Protein AF-A0A971EWP2-F1 (afdb_monomer_lite)

Foldseek 3Di:
DDPLVVLLVVLVVLLVVLVVQCVVCVVVVPVVSNVVSVVSNCSSVVSNVCCVVPVPPDDPPDPPCPPDDD

Sequence (70 aa):
MNKKMKLLIVASLLALMGTPILYVGGKDNNPTTMMIGFIVFCLGMGVVLYMKLFAKAPAKTPPSDAKKTS

Secondary structure (DSSP, 8-state):
--HHHHHHHHHHHHHHHHHHHHHHHHHTT-HHHHHHHHHHHHHHHHHHHHHHHHS-----PPP-------

Radius of gyration: 17.74 Å; chains: 1; bounding box: 49×36×36 Å

Structure (mmCIF, N/CA/C/O backbone):
data_AF-A0A971EWP2-F1
#
_entry.id   AF-A0A971EWP2-F1
#
loop_
_atom_site.group_PDB
_atom_site.id
_atom_site.type_symbol
_atom_site.label_atom_id
_atom_site.label_alt_id
_atom_site.label_comp_id
_atom_site.label_asym_id
_atom_site.label_entity_id
_atom_site.label_seq_id
_atom_site.pdbx_PDB_ins_code
_atom_site.Cartn_x
_atom_site.Cartn_y
_atom_site.Cartn_z
_atom_site.occupancy
_atom_site.B_iso_or_equiv
_atom_site.auth_seq_id
_atom_site.auth_comp_id
_atom_site.auth_asym_id
_atom_site.auth_atom_id
_atom_site.pdbx_PDB_model_num
ATOM 1 N N . MET A 1 1 ? -8.786 9.042 19.781 1.00 54.12 1 MET A N 1
ATOM 2 C CA . MET A 1 1 ? -8.905 8.250 18.529 1.00 54.12 1 MET A CA 1
ATOM 3 C C . MET A 1 1 ? -8.803 6.765 18.831 1.00 54.12 1 MET A C 1
ATOM 5 O O . MET A 1 1 ? -7.799 6.337 19.390 1.00 54.12 1 MET A O 1
ATOM 9 N N . ASN A 1 2 ? -9.832 5.999 18.467 1.00 72.31 2 ASN A N 1
ATOM 10 C CA . ASN A 1 2 ? -9.893 4.561 18.725 1.00 72.31 2 ASN A CA 1
ATOM 11 C C . ASN A 1 2 ? -8.861 3.796 17.867 1.00 72.31 2 ASN A C 1
ATOM 13 O O . ASN A 1 2 ? -8.583 4.203 16.737 1.00 72.31 2 ASN A O 1
ATOM 17 N N . LYS A 1 3 ? -8.299 2.687 18.370 1.00 69.06 3 LYS A N 1
ATOM 18 C CA . LYS A 1 3 ? -7.192 1.940 17.716 1.00 69.06 3 LYS A CA 1
ATOM 19 C C . LYS A 1 3 ? -7.512 1.543 16.261 1.00 69.06 3 LYS A C 1
ATOM 21 O O . LYS A 1 3 ? -6.649 1.619 15.395 1.00 69.06 3 LYS A O 1
ATOM 26 N N . LYS A 1 4 ? -8.784 1.227 15.989 1.00 67.19 4 LYS A N 1
ATOM 27 C CA . LYS A 1 4 ? -9.311 0.881 14.656 1.00 67.19 4 LYS A CA 1
ATOM 28 C C . LYS A 1 4 ? -9.274 2.050 13.657 1.00 67.19 4 LYS A C 1
ATOM 30 O O . LYS A 1 4 ? -8.872 1.861 12.518 1.00 67.19 4 LYS A O 1
ATOM 35 N N . MET A 1 5 ? -9.610 3.265 14.101 1.00 72.38 5 MET A N 1
ATOM 36 C CA . MET A 1 5 ? -9.545 4.484 13.275 1.00 72.38 5 MET A CA 1
ATOM 37 C C . MET A 1 5 ? -8.103 4.830 12.883 1.00 72.38 5 MET A C 1
ATOM 39 O O . MET A 1 5 ? -7.850 5.186 11.739 1.00 72.38 5 MET A O 1
ATOM 43 N N . LYS A 1 6 ? -7.141 4.676 13.807 1.00 73.06 6 LYS A N 1
ATOM 44 C CA . LYS A 1 6 ? -5.711 4.869 13.500 1.00 73.06 6 LYS A CA 1
ATOM 45 C C . LYS A 1 6 ? -5.229 3.886 12.433 1.00 73.06 6 LYS A C 1
ATOM 47 O O . LYS A 1 6 ? -4.551 4.298 11.501 1.00 73.06 6 LYS A O 1
ATOM 52 N N . LEU A 1 7 ? -5.611 2.613 12.552 1.00 76.50 7 LEU A N 1
ATOM 53 C CA . LEU A 1 7 ? -5.207 1.583 11.596 1.00 76.50 7 LEU A CA 1
ATOM 54 C C . LEU A 1 7 ? -5.796 1.830 10.197 1.00 76.50 7 LEU A C 1
ATOM 56 O O . LEU A 1 7 ? -5.094 1.656 9.210 1.00 76.50 7 LEU A O 1
ATOM 60 N N . LEU A 1 8 ? -7.053 2.286 10.117 1.00 74.50 8 LEU A N 1
ATOM 61 C CA . LEU A 1 8 ? -7.685 2.672 8.851 1.00 74.50 8 LEU A CA 1
ATOM 62 C C . LEU A 1 8 ? -6.975 3.850 8.188 1.00 74.50 8 LEU A C 1
ATOM 64 O O . LEU A 1 8 ? -6.710 3.797 6.996 1.00 74.50 8 LEU A O 1
ATOM 68 N N . ILE A 1 9 ? -6.633 4.892 8.949 1.00 81.31 9 ILE A N 1
ATOM 69 C CA . ILE A 1 9 ? -5.915 6.056 8.410 1.00 81.31 9 ILE A CA 1
ATOM 70 C C . ILE A 1 9 ? -4.544 5.638 7.872 1.00 81.31 9 ILE A C 1
ATOM 72 O O . ILE A 1 9 ? -4.178 6.020 6.766 1.00 81.31 9 ILE A O 1
ATOM 76 N N . VAL A 1 10 ? -3.812 4.809 8.618 1.00 80.31 10 VAL A N 1
ATOM 77 C CA . VAL A 1 10 ? -2.504 4.295 8.190 1.00 80.31 10 VAL A CA 1
ATOM 78 C C . VAL A 1 10 ? -2.635 3.432 6.932 1.00 80.31 10 VAL A C 1
ATOM 80 O O . VAL A 1 10 ? -1.879 3.629 5.986 1.00 80.31 10 VAL A O 1
ATOM 83 N N . ALA A 1 11 ? -3.624 2.536 6.869 1.00 77.81 11 ALA A N 1
ATOM 84 C CA . ALA A 1 11 ? -3.869 1.695 5.696 1.00 77.81 11 ALA A CA 1
ATOM 85 C C . ALA A 1 11 ? -4.259 2.510 4.451 1.00 77.81 11 ALA A C 1
ATOM 87 O O . ALA A 1 11 ? -3.765 2.238 3.358 1.00 77.81 11 ALA A O 1
ATOM 88 N N . SER A 1 12 ? -5.087 3.544 4.617 1.00 77.50 12 SER A N 1
ATOM 89 C CA . SER A 1 12 ? -5.445 4.473 3.541 1.00 77.50 12 SER A CA 1
ATOM 90 C C . SER A 1 12 ? -4.234 5.257 3.037 1.00 77.50 12 SER A C 1
ATOM 92 O O . SER A 1 12 ? -4.075 5.421 1.832 1.00 77.50 12 SER A O 1
ATOM 94 N N . LEU A 1 13 ? -3.351 5.707 3.935 1.00 82.25 13 LEU A N 1
ATOM 95 C CA . LEU A 1 13 ? -2.107 6.385 3.559 1.00 82.25 13 LEU A CA 1
ATOM 96 C C . LEU A 1 13 ? -1.155 5.448 2.806 1.00 82.25 13 LEU A C 1
ATOM 98 O O . LEU A 1 13 ? -0.584 5.849 1.798 1.00 82.25 13 LEU A O 1
ATOM 102 N N . LEU A 1 14 ? -1.025 4.195 3.246 1.00 79.50 14 LEU A N 1
ATOM 103 C CA . LEU A 1 14 ? -0.246 3.164 2.551 1.00 79.50 14 LEU A CA 1
ATOM 104 C C . LEU A 1 14 ? -0.779 2.899 1.137 1.00 79.50 14 LEU A C 1
ATOM 106 O O . LEU A 1 14 ? 0.003 2.861 0.190 1.00 79.50 14 LEU A O 1
ATOM 110 N N . ALA A 1 15 ? -2.100 2.785 0.973 1.00 78.06 15 ALA A N 1
ATOM 111 C CA . ALA A 1 15 ? -2.717 2.626 -0.342 1.00 78.06 15 ALA A CA 1
ATOM 112 C C . ALA A 1 15 ? -2.482 3.858 -1.236 1.00 78.06 15 ALA A C 1
ATOM 114 O O . ALA A 1 15 ? -2.106 3.708 -2.396 1.00 78.06 15 ALA A O 1
ATOM 115 N N . LEU A 1 16 ? -2.629 5.069 -0.685 1.00 80.94 16 LEU A N 1
ATOM 116 C CA . LEU A 1 16 ? -2.383 6.317 -1.412 1.00 80.94 16 LEU A CA 1
ATOM 117 C C . LEU A 1 16 ? -0.928 6.441 -1.873 1.00 80.94 16 LEU A C 1
ATOM 119 O O . LEU A 1 16 ? -0.713 6.846 -3.011 1.00 80.94 16 LEU A O 1
ATOM 123 N N . MET A 1 17 ? 0.045 6.048 -1.043 1.00 78.56 17 MET A N 1
ATOM 124 C CA . MET A 1 17 ? 1.478 6.077 -1.374 1.00 78.56 17 MET A CA 1
ATOM 125 C C . MET A 1 17 ? 1.916 4.957 -2.327 1.00 78.56 17 MET A C 1
ATOM 127 O O . MET A 1 17 ? 2.892 5.130 -3.053 1.00 78.56 17 MET A O 1
ATOM 131 N N . GLY A 1 18 ? 1.189 3.838 -2.397 1.00 78.12 18 GLY A N 1
ATOM 132 C CA . GLY A 1 18 ? 1.440 2.794 -3.397 1.00 78.12 18 GLY A CA 1
ATOM 133 C C . GLY A 1 18 ? 1.228 3.287 -4.835 1.00 78.12 18 GLY A C 1
ATOM 134 O O . GLY A 1 18 ? 2.004 2.956 -5.728 1.00 78.12 18 GLY A O 1
ATOM 135 N N . THR A 1 19 ? 0.230 4.146 -5.055 1.00 78.25 19 THR A N 1
ATOM 136 C CA . THR A 1 19 ? -0.123 4.718 -6.370 1.00 78.25 19 THR A CA 1
ATOM 137 C C . THR A 1 19 ? 0.998 5.521 -7.054 1.00 78.25 19 THR A C 1
ATOM 139 O O . THR A 1 19 ? 1.295 5.235 -8.213 1.00 78.25 19 THR A O 1
ATOM 142 N N . PRO A 1 20 ? 1.655 6.504 -6.403 1.00 81.81 20 PRO A N 1
ATOM 143 C CA . PRO A 1 20 ? 2.768 7.231 -7.008 1.00 81.81 20 PRO A CA 1
ATOM 144 C C . PRO A 1 20 ? 3.995 6.340 -7.229 1.00 81.81 20 PRO A C 1
ATOM 146 O O . PRO A 1 20 ? 4.682 6.518 -8.228 1.00 81.81 20 PRO A O 1
ATOM 149 N N . ILE A 1 21 ? 4.246 5.345 -6.371 1.00 83.81 21 ILE A N 1
ATOM 150 C CA . ILE A 1 21 ? 5.337 4.375 -6.575 1.00 83.81 21 ILE A CA 1
ATOM 151 C C . ILE A 1 21 ? 5.064 3.515 -7.816 1.00 83.81 21 ILE A C 1
ATOM 153 O O . ILE A 1 21 ? 5.959 3.313 -8.633 1.00 83.81 21 ILE A O 1
ATOM 157 N N . LEU A 1 22 ? 3.821 3.062 -8.002 1.00 83.94 22 LEU A N 1
ATOM 158 C CA . LEU A 1 22 ? 3.387 2.359 -9.211 1.00 83.94 22 LEU A CA 1
ATOM 159 C C . LEU A 1 22 ? 3.514 3.233 -10.463 1.00 83.94 22 LEU A C 1
ATOM 161 O O . LEU A 1 22 ? 3.976 2.754 -11.497 1.00 83.94 22 LEU A O 1
ATOM 165 N N . TYR A 1 23 ? 3.139 4.510 -10.365 1.00 83.25 23 TYR A N 1
ATOM 166 C CA . TYR A 1 23 ? 3.253 5.465 -11.465 1.00 83.25 23 TYR A CA 1
ATOM 167 C C . TYR A 1 23 ? 4.712 5.705 -11.871 1.00 83.25 23 TYR A C 1
ATOM 169 O O . TYR A 1 23 ? 5.037 5.627 -13.053 1.00 83.25 23 TYR A O 1
ATOM 177 N N . VAL A 1 24 ? 5.602 5.947 -10.904 1.00 87.06 24 VAL A N 1
ATOM 178 C CA . VAL A 1 24 ? 7.040 6.125 -11.157 1.00 87.06 24 VAL A CA 1
ATOM 179 C C . VAL A 1 24 ? 7.656 4.833 -11.694 1.00 87.06 24 VAL A C 1
ATOM 181 O O . VAL A 1 24 ? 8.342 4.866 -12.707 1.00 87.06 24 VAL A O 1
ATOM 184 N N . GLY A 1 25 ? 7.336 3.679 -11.101 1.00 84.44 25 GLY A N 1
ATOM 185 C CA . GLY A 1 25 ? 7.811 2.380 -11.582 1.00 84.44 25 GLY A CA 1
ATOM 186 C C . GLY A 1 25 ? 7.397 2.078 -13.025 1.00 84.44 25 GLY A C 1
ATOM 187 O O . GLY A 1 25 ? 8.210 1.570 -13.793 1.00 84.44 25 GLY A O 1
ATOM 188 N N . GLY A 1 26 ? 6.169 2.440 -13.414 1.00 83.25 26 GLY A N 1
ATOM 189 C CA . GLY A 1 26 ? 5.698 2.321 -14.795 1.00 83.25 26 GLY A CA 1
ATOM 190 C C . GLY A 1 26 ? 6.343 3.325 -15.745 1.00 83.25 26 GLY A C 1
ATOM 191 O O . GLY A 1 26 ? 6.692 2.968 -16.865 1.00 83.25 26 GLY A O 1
ATOM 192 N N . LYS A 1 27 ? 6.549 4.568 -15.295 1.00 87.44 27 LYS A N 1
ATOM 193 C CA . LYS A 1 27 ? 7.227 5.603 -16.082 1.00 87.44 27 LYS A CA 1
ATOM 194 C C . LYS A 1 27 ? 8.685 5.241 -16.373 1.00 87.44 27 LYS A C 1
ATOM 196 O O . LYS A 1 27 ? 9.146 5.447 -17.491 1.00 87.44 27 LYS A O 1
ATOM 201 N N . ASP A 1 28 ? 9.378 4.679 -15.390 1.00 89.06 28 ASP A N 1
ATOM 202 C CA . ASP A 1 28 ? 10.792 4.320 -15.498 1.00 89.06 28 ASP A CA 1
ATOM 203 C C . ASP A 1 28 ? 11.006 2.901 -16.060 1.00 89.06 28 ASP A C 1
ATOM 205 O O . ASP A 1 28 ? 12.146 2.448 -16.148 1.00 89.06 28 ASP A O 1
ATOM 209 N N . ASN A 1 29 ? 9.930 2.177 -16.420 1.00 85.19 29 ASN A N 1
ATOM 210 C CA . ASN A 1 29 ? 9.961 0.756 -16.800 1.00 85.19 29 ASN A CA 1
ATOM 211 C C . ASN A 1 29 ? 10.791 -0.099 -15.823 1.00 85.19 29 ASN A C 1
ATOM 213 O O . ASN A 1 29 ? 11.482 -1.038 -16.217 1.00 85.19 29 ASN A O 1
ATOM 217 N N . ASN A 1 30 ? 10.736 0.236 -14.532 1.00 88.38 30 ASN A N 1
ATOM 218 C CA . ASN A 1 30 ? 11.474 -0.467 -13.497 1.00 88.38 30 ASN A CA 1
ATOM 219 C C . ASN A 1 30 ? 10.546 -1.492 -12.824 1.00 88.38 30 ASN A C 1
ATOM 221 O O . ASN A 1 30 ? 9.748 -1.121 -11.950 1.00 88.38 30 ASN A O 1
ATOM 225 N N . PRO A 1 31 ? 10.644 -2.785 -13.191 1.00 82.38 31 PRO A N 1
ATOM 226 C CA . PRO A 1 31 ? 9.730 -3.812 -12.702 1.00 82.38 31 PRO A CA 1
ATOM 227 C C . PRO A 1 31 ? 9.828 -3.999 -11.185 1.00 82.38 31 PRO A C 1
ATOM 229 O O . PRO A 1 31 ? 8.830 -4.315 -10.542 1.00 82.38 31 PRO A O 1
ATOM 232 N N . THR A 1 32 ? 10.994 -3.739 -10.588 1.00 85.50 32 THR A N 1
ATOM 233 C CA . THR A 1 32 ? 11.206 -3.833 -9.139 1.00 85.50 32 THR A CA 1
ATOM 234 C C . THR A 1 32 ? 10.408 -2.763 -8.399 1.00 85.50 32 THR A C 1
ATOM 236 O O . THR A 1 32 ? 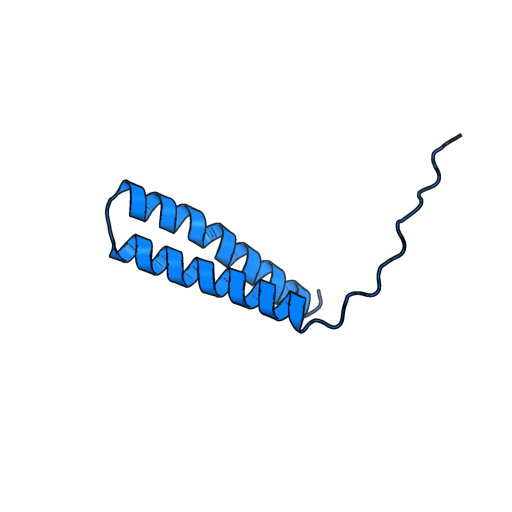9.694 -3.072 -7.445 1.00 85.50 32 THR A O 1
ATOM 239 N N . THR A 1 33 ? 10.465 -1.513 -8.862 1.00 82.00 33 THR A N 1
ATO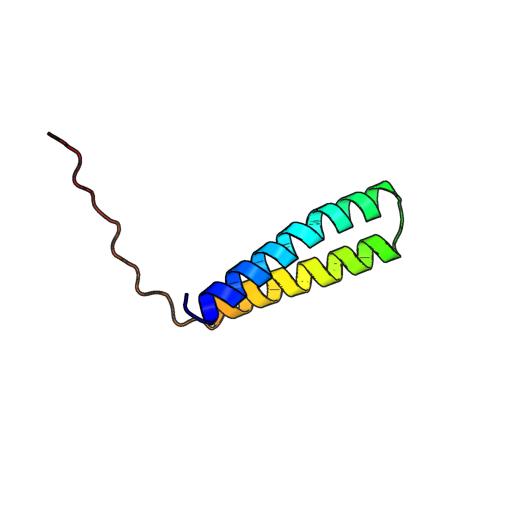M 240 C CA . THR A 1 33 ? 9.698 -0.400 -8.280 1.00 82.00 33 THR A CA 1
ATOM 241 C C . THR A 1 33 ? 8.195 -0.621 -8.445 1.00 82.00 33 THR A C 1
ATOM 243 O O . THR A 1 33 ? 7.428 -0.404 -7.506 1.00 82.00 33 THR A O 1
ATOM 246 N N . MET A 1 34 ? 7.773 -1.127 -9.607 1.00 84.50 34 MET A N 1
ATOM 247 C CA . MET A 1 34 ? 6.382 -1.500 -9.866 1.00 84.50 34 MET A CA 1
ATOM 248 C C . MET A 1 34 ? 5.901 -2.610 -8.922 1.00 84.50 34 MET A C 1
ATOM 250 O O . MET A 1 34 ? 4.842 -2.481 -8.314 1.00 84.50 34 MET A O 1
ATOM 254 N N . MET A 1 35 ? 6.696 -3.668 -8.740 1.00 87.00 35 MET A N 1
ATOM 255 C CA . MET A 1 35 ? 6.374 -4.778 -7.842 1.00 87.00 35 MET A CA 1
ATOM 256 C C . MET A 1 35 ? 6.236 -4.307 -6.390 1.00 87.00 35 MET A C 1
ATOM 258 O O . MET A 1 35 ? 5.268 -4.661 -5.718 1.00 87.00 35 MET A O 1
ATOM 262 N N . ILE A 1 36 ? 7.154 -3.461 -5.915 1.00 86.88 36 ILE A N 1
ATOM 263 C CA . ILE A 1 36 ? 7.095 -2.885 -4.564 1.00 86.88 36 ILE A CA 1
ATOM 264 C C . ILE A 1 36 ? 5.836 -2.027 -4.401 1.00 86.88 36 ILE A C 1
ATOM 266 O O . ILE A 1 36 ? 5.096 -2.202 -3.432 1.00 86.88 36 ILE A O 1
ATOM 270 N N . GLY A 1 37 ? 5.552 -1.142 -5.361 1.00 84.19 37 GLY A N 1
ATOM 271 C CA . GLY A 1 37 ? 4.342 -0.319 -5.351 1.00 84.19 37 GLY A CA 1
ATOM 272 C C . GLY A 1 37 ? 3.065 -1.161 -5.325 1.00 84.19 37 GLY A C 1
ATOM 273 O O . GLY A 1 37 ? 2.136 -0.849 -4.580 1.00 84.19 37 GLY A O 1
ATOM 274 N N . PHE A 1 38 ? 3.044 -2.271 -6.067 1.00 85.62 38 PHE A N 1
ATOM 275 C CA . PHE A 1 38 ? 1.906 -3.185 -6.124 1.00 85.62 38 PHE A CA 1
ATOM 276 C C . PHE A 1 38 ? 1.690 -3.914 -4.796 1.00 85.62 38 PHE A C 1
ATOM 278 O O . PHE A 1 38 ? 0.572 -3.953 -4.290 1.00 85.62 38 PHE A O 1
ATOM 285 N N . ILE A 1 39 ? 2.761 -4.423 -4.179 1.00 87.50 39 ILE A N 1
ATOM 286 C CA . ILE A 1 39 ? 2.704 -5.080 -2.865 1.00 87.50 39 ILE A CA 1
ATOM 287 C C . ILE A 1 39 ? 2.174 -4.108 -1.804 1.00 87.50 39 ILE A C 1
ATOM 289 O O . ILE A 1 39 ? 1.260 -4.450 -1.052 1.00 87.50 39 ILE A O 1
ATOM 293 N N . VAL A 1 40 ? 2.705 -2.883 -1.761 1.00 86.31 40 VAL A N 1
ATOM 294 C CA . VAL A 1 40 ? 2.286 -1.852 -0.799 1.00 86.31 40 VAL A CA 1
ATOM 295 C C . VAL A 1 40 ? 0.818 -1.469 -1.007 1.00 86.31 40 VAL A C 1
ATOM 297 O O . VAL A 1 40 ? 0.058 -1.385 -0.038 1.00 86.31 40 VAL A O 1
ATOM 300 N N . PHE A 1 41 ? 0.391 -1.308 -2.260 1.00 86.12 41 PHE A N 1
ATOM 301 C CA . PHE A 1 41 ? -1.000 -1.027 -2.604 1.00 86.12 41 PHE A CA 1
ATOM 302 C C . PHE A 1 41 ? -1.943 -2.165 -2.176 1.00 86.12 41 PHE A C 1
ATOM 304 O O . PHE A 1 41 ? -2.957 -1.917 -1.517 1.00 86.12 41 PHE A O 1
ATOM 311 N N . CYS A 1 42 ? -1.589 -3.418 -2.479 1.00 87.62 42 CYS A N 1
ATOM 312 C CA . CYS A 1 42 ? -2.366 -4.598 -2.103 1.00 87.62 42 CYS A CA 1
ATOM 313 C C . CYS A 1 42 ? -2.482 -4.764 -0.583 1.00 87.62 42 CYS A C 1
ATOM 315 O O . CYS A 1 42 ? -3.564 -5.085 -0.095 1.00 87.62 42 CYS A O 1
ATOM 317 N N . LEU A 1 43 ? -1.414 -4.506 0.177 1.00 85.00 43 LEU A N 1
ATOM 318 C CA . LEU A 1 43 ? -1.452 -4.546 1.642 1.00 85.00 43 LEU A CA 1
ATOM 319 C C . LEU A 1 43 ? -2.372 -3.460 2.215 1.00 85.00 43 LEU A C 1
ATOM 321 O O . LEU A 1 43 ? -3.195 -3.753 3.083 1.00 85.00 43 LEU A O 1
ATOM 325 N N . GLY A 1 44 ? -2.292 -2.229 1.700 1.00 83.88 44 GLY A N 1
ATOM 326 C CA . GLY A 1 44 ? -3.181 -1.135 2.105 1.00 83.88 44 GLY A CA 1
ATOM 327 C C . GLY A 1 44 ? -4.656 -1.466 1.852 1.00 83.88 44 GLY A C 1
ATOM 328 O O . GLY A 1 44 ? -5.479 -1.405 2.767 1.00 83.88 44 GLY A O 1
ATOM 329 N N . MET A 1 45 ? -4.981 -1.907 0.634 1.00 83.25 45 MET A N 1
ATOM 330 C CA . MET A 1 45 ? -6.333 -2.331 0.246 1.00 83.25 45 MET A CA 1
ATOM 331 C C . MET A 1 45 ? -6.820 -3.542 1.049 1.00 83.25 45 MET A C 1
ATOM 333 O O . MET A 1 45 ? -7.965 -3.559 1.499 1.00 83.25 45 MET A O 1
ATOM 337 N N . GLY A 1 46 ? -5.956 -4.532 1.284 1.00 84.56 46 GLY A N 1
ATOM 338 C CA . GLY A 1 46 ? -6.270 -5.730 2.060 1.00 84.56 46 GLY A CA 1
ATOM 339 C C . GLY A 1 46 ? -6.661 -5.406 3.500 1.00 84.56 46 GLY A C 1
AT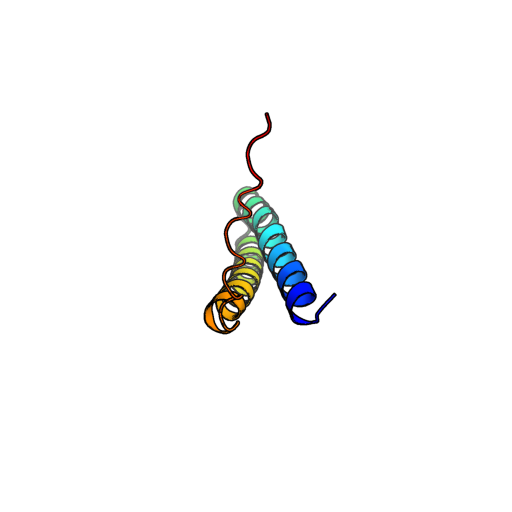OM 340 O O . GLY A 1 46 ? -7.662 -5.921 3.995 1.00 84.56 46 GLY A O 1
ATOM 341 N N . VAL A 1 47 ? -5.950 -4.485 4.157 1.00 81.00 47 VAL A N 1
ATOM 342 C CA . VAL A 1 47 ? -6.287 -4.032 5.517 1.00 81.00 47 VAL A CA 1
ATOM 343 C C . VAL A 1 47 ? -7.599 -3.242 5.536 1.00 81.00 47 VAL A C 1
ATOM 345 O O . VAL A 1 47 ? -8.405 -3.421 6.452 1.00 81.00 47 VAL A O 1
ATOM 348 N N . VAL A 1 48 ? -7.860 -2.408 4.523 1.00 80.00 48 VAL A N 1
ATOM 349 C CA . VAL A 1 48 ? -9.131 -1.671 4.391 1.00 80.00 48 VAL A 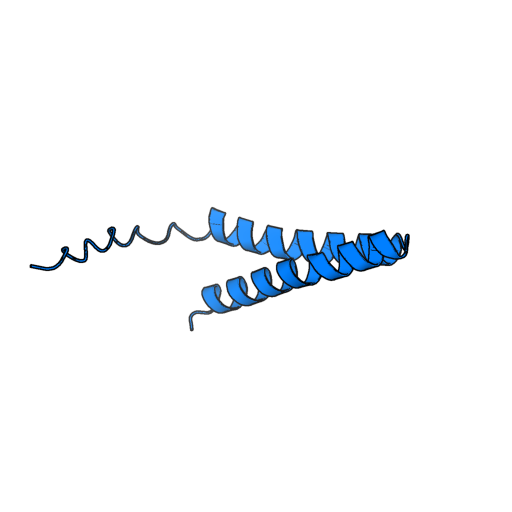CA 1
ATOM 350 C C . VAL A 1 48 ? -10.309 -2.625 4.174 1.00 80.00 48 VAL A C 1
ATOM 352 O O . VAL A 1 48 ? -11.348 -2.468 4.816 1.00 80.00 48 VAL A O 1
ATOM 355 N N . LEU A 1 49 ? -10.162 -3.630 3.308 1.00 77.50 49 LEU A N 1
ATOM 356 C CA . LEU A 1 49 ? -11.188 -4.644 3.052 1.00 77.50 49 LEU A CA 1
ATOM 357 C C . LEU A 1 49 ? -11.413 -5.542 4.268 1.00 77.50 49 LEU A C 1
ATOM 359 O O . LEU A 1 49 ? -12.560 -5.770 4.643 1.00 77.50 49 LEU A O 1
ATOM 363 N N . TYR A 1 50 ? -10.343 -5.979 4.933 1.00 79.38 50 TYR A N 1
ATOM 364 C CA . TYR A 1 50 ? -10.424 -6.726 6.187 1.00 79.38 50 TYR A CA 1
ATOM 365 C C . TYR A 1 50 ? -11.182 -5.925 7.250 1.00 79.38 50 TYR A C 1
ATOM 367 O O . TYR A 1 50 ? -12.104 -6.428 7.885 1.00 79.38 50 TYR A O 1
ATOM 375 N N . MET A 1 51 ? -10.875 -4.636 7.394 1.00 72.25 51 MET A N 1
ATOM 376 C CA . MET A 1 51 ? -11.637 -3.754 8.271 1.00 72.25 51 MET A CA 1
ATOM 377 C C . MET A 1 51 ? -13.095 -3.617 7.838 1.00 72.25 51 MET A C 1
ATOM 379 O O . MET A 1 51 ? -13.957 -3.663 8.698 1.00 72.25 51 MET A O 1
ATOM 3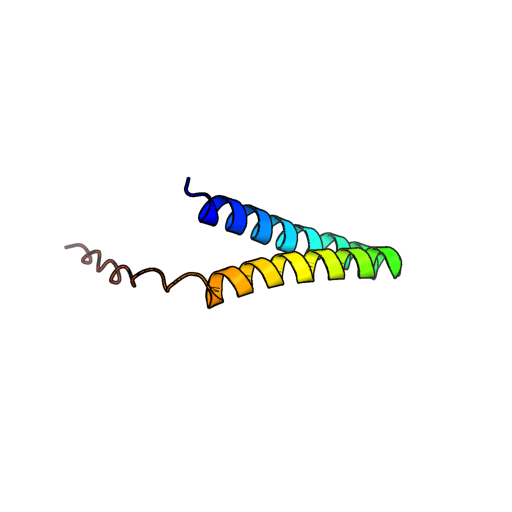83 N N . LYS A 1 52 ? -13.412 -3.476 6.548 1.00 69.69 52 LYS A N 1
ATOM 384 C CA . LYS A 1 52 ? -14.809 -3.379 6.088 1.00 69.69 52 LYS A CA 1
ATOM 385 C C . LYS A 1 52 ? -15.612 -4.662 6.319 1.00 69.69 52 LYS A C 1
ATOM 387 O O . LYS A 1 52 ? -16.786 -4.569 6.654 1.00 69.69 52 LYS A O 1
ATOM 392 N N . LEU A 1 53 ? -14.996 -5.827 6.131 1.00 69.44 53 LEU A N 1
ATOM 393 C CA . LEU A 1 53 ? -15.651 -7.132 6.260 1.00 69.44 53 LEU A CA 1
ATOM 394 C C . LEU A 1 53 ? -15.779 -7.581 7.721 1.00 69.44 53 LEU A C 1
ATOM 396 O O . LEU A 1 53 ? -16.797 -8.152 8.099 1.00 69.44 53 LEU A O 1
ATOM 400 N N . PHE A 1 54 ? -14.767 -7.306 8.548 1.00 67.12 54 PHE A N 1
ATOM 401 C CA . PHE A 1 54 ? -14.703 -7.776 9.937 1.00 67.12 54 PHE A CA 1
ATOM 402 C C . PHE A 1 54 ? -14.964 -6.683 10.982 1.00 67.12 54 PHE A C 1
ATOM 404 O O . PHE A 1 54 ? -15.175 -6.993 12.159 1.00 67.12 54 PHE A O 1
ATOM 411 N N . ALA A 1 55 ? -15.007 -5.399 10.610 1.00 61.69 55 ALA A N 1
ATOM 412 C CA . ALA A 1 55 ? -15.650 -4.412 11.465 1.00 61.69 55 ALA A CA 1
ATOM 413 C C . ALA A 1 55 ? -17.153 -4.663 11.398 1.00 61.69 55 ALA A C 1
ATOM 415 O O . ALA A 1 55 ? -17.807 -4.341 10.410 1.00 61.69 55 ALA A O 1
ATOM 416 N N . LYS A 1 56 ? -17.688 -5.234 12.484 1.00 52.88 56 LYS A N 1
ATOM 417 C CA . LYS A 1 56 ? -19.117 -5.217 12.813 1.00 52.88 56 LYS A CA 1
ATOM 418 C C . LYS A 1 56 ? -19.687 -3.878 12.348 1.00 52.88 56 LYS A C 1
ATOM 420 O O . LYS A 1 56 ? -19.181 -2.847 12.802 1.00 52.88 56 LYS A O 1
ATOM 425 N N . ALA A 1 57 ? -20.622 -3.932 11.393 1.00 51.84 57 ALA A N 1
ATOM 426 C CA . ALA A 1 57 ? -21.106 -2.773 10.650 1.00 51.84 57 ALA A CA 1
ATOM 427 C C . ALA A 1 57 ? -21.236 -1.568 11.591 1.00 51.84 57 ALA A C 1
ATOM 429 O O . ALA A 1 57 ? -21.859 -1.722 12.650 1.00 51.84 57 ALA A O 1
ATOM 430 N N . PRO A 1 58 ? -20.640 -0.398 11.276 1.00 50.97 58 PRO A N 1
ATOM 431 C CA . PRO A 1 58 ? -20.973 0.791 12.035 1.00 50.97 58 PRO A CA 1
ATOM 432 C C . PRO A 1 58 ? -22.491 0.900 11.962 1.00 50.97 58 PRO A C 1
ATOM 434 O O . PRO A 1 58 ? -23.057 0.846 10.865 1.00 50.97 58 PRO A O 1
ATOM 437 N N . ALA A 1 59 ? -23.142 0.925 13.130 1.00 47.03 59 ALA A N 1
ATOM 438 C CA . ALA A 1 59 ? -24.563 1.205 13.223 1.00 47.03 59 ALA A CA 1
ATOM 439 C C . ALA A 1 59 ? -24.821 2.359 12.263 1.00 47.03 59 ALA A C 1
ATOM 441 O O . ALA A 1 59 ? -24.126 3.372 12.363 1.00 47.03 59 ALA A O 1
ATOM 442 N N . LYS A 1 60 ? -25.700 2.145 11.274 1.00 49.22 60 LYS A N 1
ATOM 443 C CA . LYS A 1 60 ? -26.128 3.192 10.351 1.00 49.22 60 LYS A CA 1
ATOM 444 C C . LYS A 1 60 ? -26.520 4.361 11.243 1.00 49.22 60 LYS A C 1
ATOM 446 O O . LYS A 1 60 ? -27.573 4.308 11.870 1.00 49.22 60 LYS A O 1
ATOM 451 N N . THR A 1 61 ? -25.652 5.360 11.390 1.00 59.31 61 THR A N 1
ATOM 452 C CA . THR A 1 61 ? -26.085 6.625 11.958 1.00 59.31 61 THR A CA 1
ATOM 453 C C . THR A 1 61 ? -27.180 7.057 11.001 1.00 59.31 61 THR A C 1
ATOM 455 O O . THR A 1 61 ? -26.902 7.089 9.793 1.00 59.31 61 THR A O 1
ATOM 458 N N . PRO A 1 62 ? -28.424 7.230 11.482 1.00 51.12 62 PRO A N 1
ATOM 459 C CA . PRO A 1 62 ? -29.521 7.593 10.605 1.00 51.12 62 PRO A CA 1
ATOM 460 C C . PRO A 1 62 ? -29.073 8.797 9.774 1.00 51.12 62 PRO A C 1
ATOM 462 O O . PRO A 1 62 ? -28.279 9.602 10.284 1.00 51.12 62 PRO A O 1
ATOM 465 N N . PRO A 1 63 ? -29.480 8.884 8.492 1.00 53.69 63 PRO A N 1
ATOM 466 C CA . PRO A 1 63 ? -29.195 10.070 7.705 1.00 53.69 63 PRO A CA 1
ATOM 467 C C . PRO A 1 63 ? -29.583 11.259 8.574 1.00 53.69 63 PRO A C 1
ATOM 469 O O . PRO A 1 63 ? -30.677 11.297 9.134 1.00 53.69 63 PRO A O 1
ATOM 472 N N . SER A 1 64 ? -28.620 12.148 8.805 1.00 50.75 64 SER A N 1
ATOM 473 C CA . SER A 1 64 ? -28.899 13.404 9.470 1.00 50.75 64 SER A CA 1
ATOM 474 C C . SER A 1 64 ? -29.821 14.148 8.522 1.00 50.75 64 SER A C 1
ATOM 476 O O . SER A 1 64 ? -29.349 14.878 7.652 1.00 50.75 64 SER A O 1
ATOM 478 N N . ASP A 1 65 ? -31.126 13.943 8.679 1.00 53.78 65 ASP A N 1
ATOM 479 C CA . ASP A 1 65 ? -32.156 14.854 8.226 1.00 53.78 65 ASP A CA 1
ATOM 480 C C . ASP A 1 65 ? -31.946 16.143 9.025 1.00 53.78 65 ASP A C 1
ATOM 482 O O . ASP A 1 65 ? -32.670 16.478 9.963 1.00 53.78 65 ASP A O 1
ATOM 486 N N . ALA A 1 66 ? -30.889 16.874 8.660 1.00 48.28 66 ALA A N 1
ATOM 487 C CA . ALA A 1 66 ? -30.738 18.287 8.922 1.00 48.28 66 ALA A CA 1
ATOM 488 C C . ALA A 1 66 ? -31.785 18.971 8.048 1.00 48.28 66 ALA A C 1
ATOM 490 O O . ALA A 1 66 ? -31.513 19.482 6.963 1.00 48.28 66 ALA A O 1
ATOM 491 N N . LYS A 1 67 ? -33.020 18.828 8.534 1.00 45.81 67 LYS A N 1
ATOM 492 C CA . LYS A 1 67 ? -34.168 19.701 8.419 1.00 45.81 67 LYS A CA 1
ATOM 493 C C . LYS A 1 67 ? -33.772 20.973 7.684 1.00 45.81 67 LYS A C 1
ATOM 495 O O . LYS A 1 67 ? -33.169 21.881 8.255 1.00 45.81 67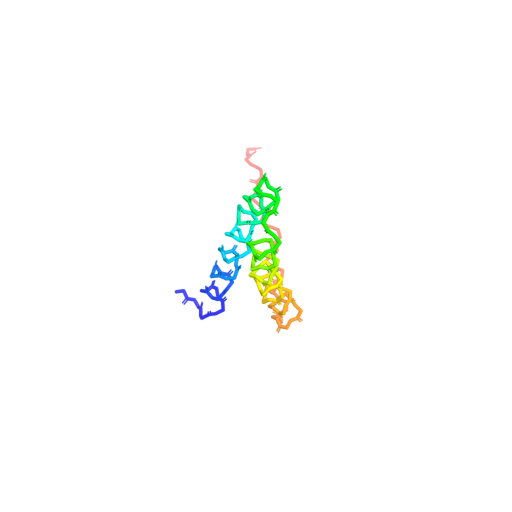 LYS A O 1
ATOM 500 N N . LYS A 1 68 ? -34.072 20.963 6.387 1.00 43.38 68 LYS A N 1
ATOM 501 C CA . LYS A 1 68 ? -34.000 22.127 5.524 1.00 43.38 68 LYS A CA 1
ATOM 502 C C . LYS A 1 68 ? -34.711 23.272 6.249 1.00 43.38 68 LYS A C 1
ATOM 504 O O . LYS A 1 68 ? -35.860 23.151 6.662 1.00 43.38 68 LYS A O 1
ATOM 509 N N . THR A 1 69 ? -33.916 24.300 6.475 1.00 49.38 69 THR A N 1
ATOM 510 C CA . THR A 1 69 ? -34.245 25.687 6.774 1.00 49.38 69 THR A CA 1
ATOM 511 C C . THR A 1 69 ? -35.590 26.163 6.219 1.00 49.38 69 THR A C 1
ATOM 513 O O . THR A 1 69 ? -35.852 25.938 5.036 1.00 49.38 69 THR A O 1
ATOM 516 N N . SER A 1 70 ? -36.272 26.945 7.068 1.00 43.44 70 SER A N 1
ATOM 517 C CA . SER A 1 70 ? -37.317 27.953 6.797 1.00 43.44 70 SER A CA 1
ATOM 518 C C . SER A 1 70 ? -38.687 27.497 6.315 1.00 43.44 70 SER A C 1
ATOM 520 O O . SER A 1 70 ? -38.789 26.844 5.258 1.00 43.44 70 SER A O 1
#

pLDDT: mean 73.44, std 13.88, range [43.38, 89.06]